Protein AF-A0A9N9IT14-F1 (afdb_monomer_lite)

Foldseek 3Di:
DPPPPPVVVVVVVVVVQVVCCVVPVDHSVVVVVVVCVVPDDQWDFDWDDDPPDIDTDIDGDDPVD

pLDDT: mean 87.89, std 6.11, range [58.81, 94.81]

Radius of gyration: 18.49 Å; chains: 1; bounding box: 41×22×48 Å

Sequence (65 aa):
MKDGKKRKARAIVYKAAVIVEKKTSLLFLSVLEGALANVRPAIEMKSRRMGASKQRVPKEINEAR

InterPro domains:
  IPR023798 Small ribosomal subunit protein uS7 domain [PF00177] (1-65)
  IPR036823 Small ribosomal subunit protein uS7 domain superfamily [G3DSA:1.10.455.10] (1-65)
  IPR036823 Small ribosomal subunit protein uS7 domain superfamily [SSF47973] (1-65)

Organism: NCBI:txid144679

Structure (mmCIF, N/CA/C/O backbone):
data_AF-A0A9N9IT14-F1
#
_entry.id   AF-A0A9N9IT14-F1
#
loop_
_atom_site.group_PDB
_atom_site.id
_atom_site.type_symbol
_atom_site.label_atom_id
_atom_site.label_alt_id
_atom_site.label_comp_id
_atom_site.label_asym_id
_atom_site.label_entity_id
_atom_site.label_seq_id
_atom_site.pdbx_PDB_ins_code
_atom_site.Cartn_x
_atom_site.Cartn_y
_atom_site.Cartn_z
_atom_site.occupancy
_atom_site.B_iso_or_equiv
_atom_site.auth_seq_id
_atom_site.auth_comp_id
_atom_site.auth_asym_id
_atom_site.auth_atom_id
_atom_site.pdbx_PDB_model_num
ATOM 1 N N . MET A 1 1 ? -9.166 2.588 -7.007 1.00 71.94 1 MET A N 1
ATOM 2 C CA . MET A 1 1 ? -10.612 2.844 -7.219 1.00 71.94 1 MET A CA 1
ATOM 3 C C . MET A 1 1 ? -10.983 2.251 -8.567 1.00 71.94 1 MET A C 1
ATOM 5 O O . MET A 1 1 ? -10.379 2.656 -9.545 1.00 71.94 1 MET A O 1
ATOM 9 N N . LYS A 1 2 ? -11.877 1.260 -8.626 1.00 85.94 2 LYS A N 1
ATOM 10 C CA . LYS A 1 2 ? -12.263 0.602 -9.887 1.00 85.94 2 LYS A CA 1
ATOM 11 C C . LYS A 1 2 ? -13.562 1.222 -10.420 1.00 85.94 2 LYS A C 1
ATOM 13 O O . LYS A 1 2 ? -14.440 1.548 -9.618 1.00 85.94 2 LYS A O 1
ATOM 18 N N . ASP A 1 3 ? -13.655 1.436 -11.729 1.00 87.62 3 ASP A N 1
ATOM 19 C CA . ASP A 1 3 ? -14.825 2.005 -12.427 1.00 87.62 3 ASP A CA 1
ATOM 20 C C . ASP A 1 3 ? -15.315 3.364 -11.876 1.00 87.62 3 ASP A C 1
ATOM 22 O O . ASP A 1 3 ? -16.514 3.614 -11.793 1.00 87.62 3 ASP A O 1
ATOM 26 N N . GLY A 1 4 ? -14.423 4.225 -11.372 1.00 90.50 4 GLY A N 1
ATOM 27 C CA . GLY A 1 4 ? -14.829 5.537 -10.842 1.00 90.50 4 GLY A CA 1
ATOM 28 C C . GLY A 1 4 ? -15.596 5.507 -9.503 1.00 90.50 4 GLY A C 1
ATOM 29 O O . GLY A 1 4 ? -16.020 6.548 -9.000 1.00 90.50 4 GLY A O 1
ATOM 30 N N . LYS A 1 5 ? -15.755 4.339 -8.862 1.00 92.50 5 LYS A N 1
ATOM 31 C CA . LYS A 1 5 ? -16.580 4.158 -7.648 1.00 92.50 5 LYS A CA 1
ATOM 32 C C . LYS A 1 5 ? -15.910 4.699 -6.371 1.00 92.50 5 LYS A C 1
ATOM 34 O O . LYS A 1 5 ? -15.539 3.941 -5.470 1.00 92.50 5 LYS A O 1
ATOM 39 N N . LYS A 1 6 ? -15.806 6.027 -6.244 1.00 90.31 6 LYS A N 1
ATOM 40 C CA . LYS A 1 6 ? -15.136 6.723 -5.122 1.00 90.31 6 LYS A CA 1
ATOM 41 C C . LYS A 1 6 ? -15.783 6.488 -3.763 1.00 90.31 6 LYS A C 1
ATOM 43 O O . LYS A 1 6 ? -15.078 6.360 -2.765 1.00 90.31 6 LYS A O 1
ATOM 48 N N . ARG A 1 7 ? -17.116 6.415 -3.704 1.00 93.56 7 ARG A N 1
ATOM 49 C CA . ARG A 1 7 ? -17.849 6.172 -2.449 1.00 93.56 7 ARG A CA 1
ATOM 50 C C . ARG A 1 7 ? -17.562 4.775 -1.891 1.00 93.56 7 ARG A C 1
ATOM 52 O O . ARG A 1 7 ? -17.221 4.655 -0.720 1.00 93.56 7 ARG A O 1
ATOM 59 N N . LYS A 1 8 ? -17.626 3.740 -2.741 1.00 93.31 8 LYS A N 1
ATOM 60 C CA . LYS A 1 8 ? -17.327 2.353 -2.340 1.00 93.31 8 LYS A CA 1
ATOM 61 C C . LYS A 1 8 ? -15.863 2.192 -1.923 1.00 93.31 8 LYS A C 1
ATOM 63 O O . LYS A 1 8 ? -15.603 1.603 -0.883 1.00 93.31 8 LYS A O 1
ATOM 68 N N . ALA A 1 9 ? -14.926 2.768 -2.681 1.00 93.88 9 ALA A N 1
ATOM 69 C CA . ALA A 1 9 ? -13.505 2.720 -2.335 1.00 93.88 9 ALA A CA 1
ATOM 70 C C . ALA A 1 9 ? -13.216 3.374 -0.972 1.00 93.88 9 ALA A C 1
ATOM 72 O O . ALA A 1 9 ? -12.568 2.756 -0.135 1.00 93.88 9 ALA A O 1
ATOM 73 N N . ARG A 1 10 ? -13.758 4.575 -0.713 1.00 92.75 10 ARG A N 1
ATOM 74 C CA . ARG A 1 10 ? -13.605 5.248 0.589 1.00 92.75 10 ARG A CA 1
ATOM 75 C C . ARG A 1 10 ? -14.157 4.412 1.741 1.00 92.75 10 ARG A C 1
ATOM 77 O O . ARG A 1 10 ? -13.472 4.240 2.740 1.00 92.75 10 ARG A O 1
ATOM 84 N N . ALA A 1 11 ? -15.353 3.846 1.581 1.00 94.06 11 ALA A N 1
ATOM 85 C CA . ALA A 1 11 ? -15.957 3.007 2.614 1.00 94.06 11 ALA A CA 1
ATOM 86 C C . ALA A 1 11 ? -15.086 1.790 2.971 1.00 94.06 11 ALA A C 1
ATOM 88 O O . ALA A 1 11 ? -14.983 1.438 4.141 1.00 94.06 11 ALA A O 1
ATOM 89 N N . ILE A 1 12 ? -14.445 1.160 1.983 1.00 94.56 12 ILE A N 1
ATOM 90 C CA . ILE A 1 12 ? -13.543 0.023 2.217 1.00 94.56 12 ILE A CA 1
ATOM 91 C C . ILE A 1 12 ? -12.287 0.467 2.978 1.00 94.56 12 ILE A C 1
ATOM 93 O O . ILE A 1 12 ? -11.916 -0.187 3.947 1.00 94.56 12 ILE A O 1
ATOM 97 N N . VAL A 1 13 ? -11.669 1.587 2.587 1.00 93.31 13 VAL A N 1
ATOM 98 C CA . VAL A 1 13 ? -10.449 2.097 3.242 1.00 93.31 13 VAL A CA 1
ATOM 99 C C . VAL A 1 13 ? -10.706 2.444 4.710 1.00 93.31 13 VAL A C 1
ATOM 101 O O . VAL A 1 13 ? -9.967 1.986 5.574 1.00 93.31 13 VAL A O 1
ATOM 104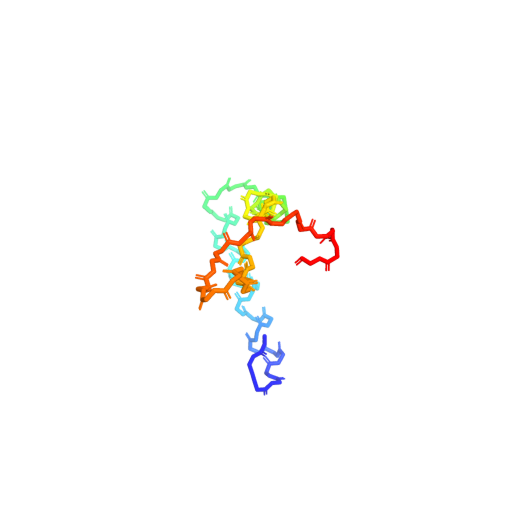 N N . TYR A 1 14 ? -11.785 3.169 5.022 1.00 93.50 14 TYR A N 1
ATOM 105 C CA . TYR A 1 14 ? -12.111 3.492 6.418 1.00 93.50 14 TYR A CA 1
ATOM 106 C C . TYR A 1 14 ? -12.471 2.253 7.245 1.00 93.50 14 TYR A C 1
ATOM 108 O O . TYR A 1 14 ? -12.102 2.165 8.412 1.00 93.50 14 TYR A O 1
ATOM 116 N N . LYS A 1 15 ? -13.138 1.255 6.648 1.00 94.81 15 LYS A N 1
ATOM 117 C CA . LYS A 1 15 ? -13.369 -0.030 7.325 1.00 94.81 15 LYS A CA 1
ATOM 118 C C . LYS A 1 15 ? -12.056 -0.745 7.645 1.00 94.81 15 LYS A C 1
ATOM 120 O O . LYS A 1 15 ? -11.918 -1.279 8.740 1.00 94.81 15 LYS A O 1
ATOM 125 N N . ALA A 1 16 ? -11.100 -0.742 6.716 1.00 93.12 16 ALA A N 1
ATOM 126 C CA . ALA A 1 16 ? -9.779 -1.315 6.949 1.00 93.12 16 ALA A CA 1
ATOM 127 C C . ALA A 1 16 ? -9.029 -0.574 8.068 1.00 93.12 16 ALA A C 1
ATOM 129 O O . ALA A 1 16 ? -8.437 -1.234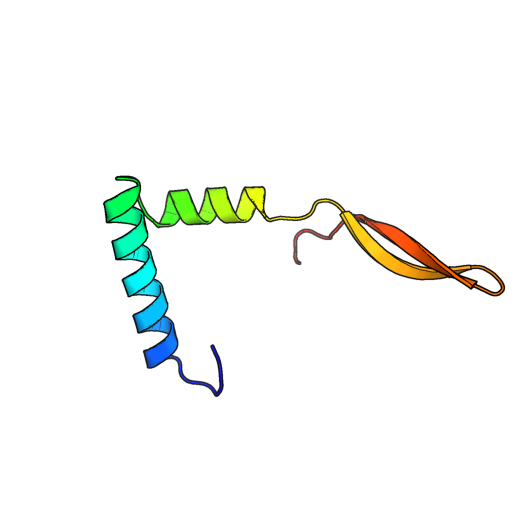 8.917 1.00 93.12 16 ALA A O 1
ATOM 130 N N . ALA A 1 17 ? -9.131 0.759 8.125 1.00 92.00 17 ALA A N 1
ATOM 131 C CA . ALA A 1 17 ? -8.529 1.560 9.189 1.00 92.00 17 ALA A CA 1
ATOM 132 C C . ALA A 1 17 ? -9.011 1.133 10.582 1.00 92.00 17 ALA A C 1
ATOM 134 O O . ALA A 1 17 ? -8.197 0.805 11.439 1.00 92.00 17 ALA A O 1
ATOM 135 N N . VAL A 1 18 ? -10.328 0.990 10.763 1.00 93.25 18 VAL A N 1
ATOM 136 C CA . VAL A 1 18 ? -10.914 0.526 12.033 1.00 93.25 18 VAL A CA 1
ATOM 137 C C . VAL A 1 18 ? -10.440 -0.882 12.408 1.00 93.25 18 VAL A C 1
ATOM 139 O O . VAL A 1 18 ? -10.226 -1.174 13.582 1.00 93.25 18 VAL A O 1
ATOM 142 N N . ILE A 1 19 ? -10.285 -1.784 11.433 1.00 93.56 19 ILE A N 1
ATOM 143 C CA . ILE A 1 19 ? -9.807 -3.151 11.694 1.00 93.56 19 ILE A CA 1
ATOM 144 C C . ILE A 1 19 ? -8.353 -3.135 12.176 1.00 93.56 19 ILE A C 1
ATOM 146 O O . ILE A 1 19 ? -8.015 -3.867 13.104 1.00 93.56 19 ILE A O 1
ATOM 150 N N . VAL A 1 20 ? -7.503 -2.322 11.549 1.00 91.75 20 VAL A N 1
ATOM 151 C CA . VAL A 1 20 ? -6.089 -2.190 11.919 1.00 91.75 20 VAL A CA 1
ATOM 152 C C . VAL A 1 20 ? -5.962 -1.566 13.306 1.00 91.75 20 VAL A C 1
ATOM 154 O O . VAL A 1 20 ? -5.297 -2.138 14.163 1.00 91.75 20 VAL A O 1
ATOM 157 N N . GLU A 1 21 ? -6.660 -0.469 13.584 1.00 91.69 21 GLU A N 1
ATOM 158 C CA . GLU A 1 21 ? -6.609 0.181 14.902 1.00 91.69 21 GLU A CA 1
ATOM 159 C C . GLU A 1 21 ? -7.068 -0.761 16.019 1.00 91.69 21 GLU A C 1
ATOM 161 O O . GLU A 1 21 ? -6.408 -0.862 17.047 1.00 91.69 21 GLU A O 1
ATOM 166 N N . LYS A 1 22 ? -8.124 -1.554 15.787 1.00 92.94 22 LYS A N 1
ATOM 167 C CA . LYS A 1 22 ? -8.585 -2.567 16.751 1.00 92.94 22 LYS A CA 1
ATOM 168 C C . LYS A 1 22 ? -7.580 -3.691 17.005 1.00 92.94 22 LYS A C 1
ATOM 170 O O . LYS A 1 22 ? -7.589 -4.264 18.087 1.00 92.94 22 LYS A O 1
ATOM 175 N N . LYS A 1 23 ? -6.778 -4.063 16.005 1.00 92.50 23 LYS A N 1
ATOM 176 C CA . LYS A 1 23 ? -5.817 -5.175 16.110 1.00 92.50 23 LYS A CA 1
ATOM 177 C C . LYS A 1 2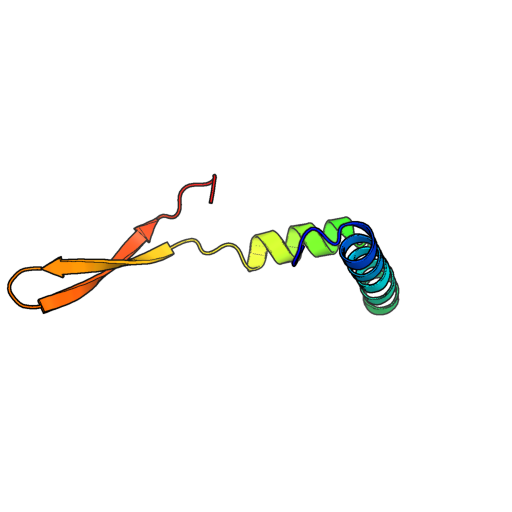3 ? -4.467 -4.751 16.668 1.00 92.50 23 LYS A C 1
ATOM 179 O O . LYS A 1 23 ? -3.822 -5.543 17.342 1.00 92.50 23 LYS A O 1
ATOM 184 N N . THR A 1 24 ? -4.029 -3.543 16.332 1.00 86.12 24 THR A N 1
ATOM 185 C CA . THR A 1 24 ? -2.676 -3.059 16.635 1.00 86.12 24 THR A CA 1
ATOM 186 C C . THR A 1 24 ? -2.653 -2.023 17.753 1.00 86.12 24 THR A C 1
ATOM 188 O O . THR A 1 24 ? -1.577 -1.743 18.261 1.00 86.12 24 THR A O 1
ATOM 191 N N . SER A 1 25 ? -3.800 -1.446 18.137 1.00 89.12 25 SER A N 1
ATOM 192 C CA . SER A 1 25 ? -3.912 -0.348 19.118 1.00 89.12 25 SER A CA 1
ATOM 193 C C . SER A 1 25 ? -3.064 0.889 18.782 1.00 89.12 25 SER A C 1
ATOM 195 O O . SER A 1 25 ? -2.842 1.752 19.626 1.00 89.12 25 SER A O 1
ATOM 197 N N . LEU A 1 26 ? -2.595 0.980 17.538 1.00 86.44 26 LEU A N 1
ATOM 198 C CA . LEU A 1 26 ? -1.808 2.074 16.985 1.00 86.44 26 LEU A CA 1
ATOM 199 C C . LEU A 1 26 ? -2.663 2.836 15.979 1.00 86.44 26 LEU A C 1
ATOM 201 O O . LEU A 1 26 ? -3.542 2.252 15.343 1.00 86.44 26 LEU A O 1
ATOM 205 N N . LEU A 1 27 ? -2.361 4.122 15.798 1.00 89.75 27 LEU A N 1
ATOM 206 C CA . LEU A 1 27 ? -3.005 4.957 14.786 1.00 89.75 27 LEU A CA 1
ATOM 207 C C . LEU A 1 27 ? -2.819 4.351 13.391 1.00 89.75 27 LEU A C 1
ATOM 209 O O . LEU A 1 27 ? -1.698 4.018 12.991 1.00 89.75 27 LEU A O 1
ATOM 213 N N . PHE A 1 28 ? -3.908 4.265 12.621 1.00 89.81 28 PHE A N 1
ATOM 214 C CA . PHE A 1 28 ? -3.881 3.686 11.275 1.00 89.81 28 PHE A CA 1
ATOM 215 C C . PHE A 1 28 ? -2.841 4.347 10.361 1.00 89.81 28 PHE A C 1
ATOM 217 O O . PHE A 1 28 ? -2.182 3.657 9.587 1.00 89.81 28 PHE A O 1
ATOM 224 N N . LEU A 1 29 ? -2.680 5.671 10.457 1.00 90.00 29 LEU A N 1
ATOM 225 C CA . LEU A 1 29 ? -1.734 6.427 9.630 1.00 90.00 29 LEU A CA 1
ATOM 226 C C . LEU A 1 29 ? -0.283 6.006 9.875 1.00 90.00 29 LEU A C 1
ATOM 228 O O . LEU A 1 29 ? 0.434 5.748 8.914 1.00 90.00 29 LEU A O 1
ATOM 232 N N . SER A 1 30 ? 0.127 5.844 11.133 1.00 89.81 30 SER A N 1
ATOM 233 C CA . SER A 1 30 ? 1.486 5.408 11.471 1.00 89.81 30 SER A CA 1
ATOM 234 C C . SER A 1 30 ? 1.760 3.984 10.978 1.00 89.81 30 SER A C 1
ATOM 236 O O . SER A 1 30 ? 2.831 3.699 10.445 1.00 89.81 30 SER A O 1
ATOM 238 N N . VAL A 1 31 ? 0.770 3.090 11.096 1.00 90.31 31 VAL A N 1
ATOM 239 C CA . VAL A 1 31 ? 0.870 1.722 10.562 1.00 90.31 31 VAL A CA 1
ATOM 240 C C . VAL A 1 31 ? 0.954 1.735 9.035 1.00 90.31 31 VAL A C 1
ATOM 242 O O . VAL A 1 31 ? 1.736 0.983 8.456 1.00 90.31 31 VAL A O 1
ATOM 245 N N . LEU A 1 32 ? 0.177 2.595 8.373 1.00 90.44 32 LEU A N 1
ATOM 246 C CA . LEU A 1 32 ? 0.194 2.740 6.921 1.00 90.44 32 LEU A CA 1
ATOM 247 C C . LEU A 1 32 ? 1.549 3.255 6.422 1.00 90.44 32 LEU A C 1
ATOM 249 O O . LEU A 1 32 ? 2.086 2.698 5.469 1.00 90.44 32 LEU A O 1
ATOM 253 N N . GLU A 1 33 ? 2.115 4.279 7.060 1.00 89.56 33 GLU A N 1
ATOM 254 C CA . GLU A 1 33 ? 3.433 4.822 6.713 1.00 89.56 33 GLU A CA 1
ATOM 255 C C . GLU A 1 33 ? 4.541 3.782 6.890 1.00 89.56 33 GLU A C 1
ATOM 257 O O . GLU A 1 33 ? 5.330 3.568 5.967 1.00 89.56 33 GLU A O 1
ATOM 262 N N . GLY A 1 34 ? 4.557 3.068 8.020 1.00 90.00 34 GLY A N 1
ATOM 263 C CA . GLY A 1 34 ? 5.514 1.983 8.252 1.00 90.00 34 GLY A CA 1
ATOM 264 C C . GLY A 1 34 ? 5.364 0.841 7.243 1.00 90.00 34 GLY A C 1
ATOM 265 O O . GLY A 1 34 ? 6.351 0.345 6.701 1.00 90.00 34 GLY A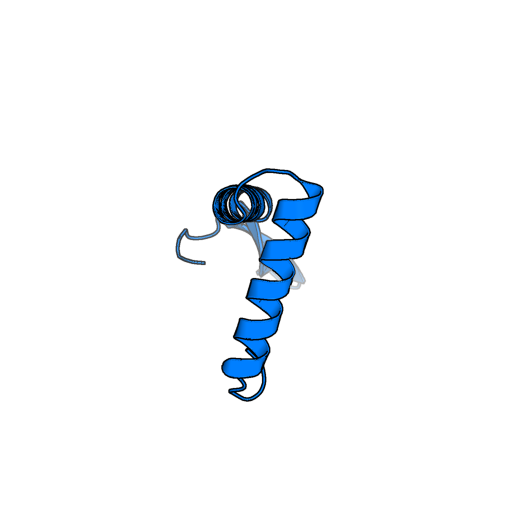 O 1
ATOM 266 N N . ALA A 1 35 ? 4.127 0.455 6.918 1.00 90.06 35 ALA A N 1
ATOM 267 C CA . ALA A 1 35 ? 3.864 -0.553 5.895 1.00 90.06 35 ALA A CA 1
ATOM 268 C C . ALA A 1 35 ? 4.342 -0.099 4.507 1.00 90.06 35 ALA A C 1
ATOM 270 O O . ALA A 1 35 ? 4.952 -0.885 3.783 1.00 90.06 35 ALA A O 1
ATOM 271 N N . LEU A 1 36 ? 4.114 1.165 4.138 1.00 88.50 36 LEU A N 1
ATOM 272 C CA . LEU A 1 36 ? 4.599 1.725 2.877 1.00 88.50 36 LEU A CA 1
ATOM 273 C C . LEU A 1 36 ? 6.128 1.760 2.824 1.00 88.50 36 LEU A C 1
ATOM 275 O O . LEU A 1 36 ? 6.690 1.404 1.792 1.00 88.50 36 LEU A O 1
ATOM 279 N N . ALA A 1 37 ? 6.802 2.129 3.914 1.00 86.81 37 ALA A N 1
ATOM 280 C CA . ALA A 1 37 ? 8.261 2.102 3.988 1.00 86.81 37 ALA A CA 1
ATOM 281 C C . ALA A 1 37 ? 8.823 0.687 3.768 1.00 86.81 37 ALA A C 1
ATOM 283 O O . ALA A 1 37 ? 9.769 0.520 3.006 1.00 86.81 37 ALA A O 1
ATOM 284 N N . ASN A 1 38 ? 8.194 -0.333 4.356 1.00 88.50 38 ASN A N 1
ATOM 285 C CA . ASN A 1 38 ? 8.643 -1.723 4.237 1.00 88.50 38 ASN A CA 1
ATOM 286 C C . ASN A 1 38 ? 8.377 -2.345 2.859 1.00 88.50 38 ASN A C 1
ATOM 288 O O . ASN A 1 38 ? 9.114 -3.227 2.426 1.00 88.50 38 ASN A O 1
ATOM 292 N N . VAL A 1 39 ? 7.306 -1.929 2.177 1.00 88.38 39 VAL A N 1
ATOM 293 C CA . VAL A 1 39 ? 6.926 -2.479 0.863 1.00 88.38 39 VAL A CA 1
ATOM 294 C C . VAL A 1 39 ? 7.622 -1.743 -0.288 1.00 88.38 39 VAL A C 1
ATOM 296 O O . VAL A 1 39 ? 7.660 -2.263 -1.404 1.00 88.38 39 VAL A O 1
ATOM 299 N N . ARG A 1 40 ? 8.195 -0.556 -0.042 1.00 85.19 40 ARG A N 1
ATOM 300 C CA . ARG A 1 40 ? 8.964 0.192 -1.043 1.00 85.19 40 ARG A CA 1
ATOM 301 C C . ARG A 1 40 ? 10.158 -0.642 -1.525 1.00 85.19 40 ARG A C 1
ATOM 303 O O . ARG A 1 40 ? 11.055 -0.941 -0.739 1.00 85.19 40 ARG A O 1
ATOM 310 N N . PRO A 1 41 ? 10.200 -1.013 -2.814 1.00 83.94 41 PRO A N 1
ATOM 311 C CA . PRO A 1 41 ? 11.346 -1.716 -3.354 1.00 83.94 41 PRO A CA 1
ATOM 312 C C . PRO A 1 41 ? 12.501 -0.732 -3.561 1.00 83.94 41 PRO A C 1
ATOM 314 O O . PRO A 1 41 ? 12.309 0.358 -4.087 1.00 83.94 41 PRO A O 1
ATOM 317 N N . ALA A 1 42 ? 13.717 -1.129 -3.193 1.00 83.12 42 ALA A N 1
ATOM 318 C CA . ALA A 1 42 ? 14.912 -0.341 -3.508 1.00 83.12 42 ALA A CA 1
ATOM 319 C C . ALA A 1 42 ? 15.363 -0.538 -4.971 1.00 83.12 42 ALA A C 1
ATOM 321 O O . ALA A 1 42 ? 15.919 0.363 -5.598 1.00 83.12 42 ALA A O 1
ATOM 322 N N . ILE A 1 43 ? 15.113 -1.728 -5.532 1.00 84.56 43 ILE A N 1
ATOM 323 C CA . ILE A 1 43 ? 15.604 -2.148 -6.850 1.00 84.56 43 ILE A CA 1
ATOM 324 C C . ILE A 1 43 ? 14.446 -2.745 -7.659 1.00 84.56 43 ILE A C 1
ATOM 326 O O . ILE A 1 43 ? 13.736 -3.635 -7.190 1.00 84.56 43 ILE A O 1
ATOM 330 N N . GLU A 1 44 ? 14.274 -2.291 -8.900 1.00 85.19 44 GLU A N 1
ATOM 331 C CA . GLU A 1 44 ? 13.343 -2.860 -9.878 1.00 85.19 44 GLU A CA 1
ATOM 332 C C . GLU A 1 44 ? 14.112 -3.678 -10.917 1.00 85.19 44 GLU A C 1
ATOM 334 O O . GLU A 1 44 ? 15.128 -3.249 -11.465 1.00 85.19 44 GLU A O 1
ATOM 339 N N . MET A 1 45 ? 13.584 -4.851 -11.256 1.00 86.88 45 MET A N 1
ATOM 340 C CA . MET A 1 45 ? 14.108 -5.661 -12.351 1.00 86.88 45 MET A CA 1
ATOM 341 C C . MET A 1 45 ? 13.482 -5.218 -13.670 1.00 86.88 45 MET A C 1
ATOM 343 O O . MET A 1 45 ? 12.315 -5.509 -13.937 1.00 86.88 45 MET A O 1
ATOM 347 N N . LYS A 1 46 ? 14.259 -4.556 -14.533 1.00 85.38 46 LYS A N 1
ATOM 348 C CA . LYS A 1 46 ? 13.811 -4.197 -15.885 1.00 85.38 46 LYS A CA 1
ATOM 349 C C . LYS A 1 46 ? 14.338 -5.185 -16.909 1.00 85.38 46 LYS A C 1
ATOM 351 O O . LYS A 1 46 ? 15.521 -5.505 -16.940 1.00 85.38 46 LYS A O 1
ATOM 356 N N . SER A 1 47 ? 13.463 -5.650 -17.796 1.00 88.38 47 SER A N 1
ATOM 357 C CA . SER A 1 47 ? 13.901 -6.456 -18.934 1.00 88.38 47 SER A CA 1
ATOM 358 C C . SER A 1 47 ? 14.700 -5.578 -19.896 1.00 88.38 47 SER A C 1
ATOM 360 O O . SER A 1 47 ? 14.190 -4.573 -20.388 1.00 88.38 47 SER A O 1
ATOM 362 N N . ARG A 1 48 ? 15.928 -5.983 -20.216 1.00 89.31 48 ARG A N 1
ATOM 363 C CA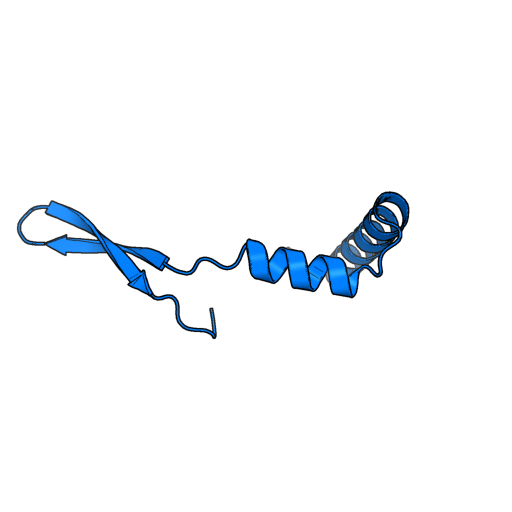 . ARG A 1 48 ? 16.724 -5.409 -21.305 1.00 89.31 48 ARG A CA 1
ATOM 364 C C . ARG A 1 48 ? 17.226 -6.502 -22.234 1.00 89.31 48 ARG A C 1
ATOM 366 O O . ARG A 1 48 ? 17.372 -7.658 -21.843 1.00 89.31 48 ARG A O 1
ATOM 373 N N . ARG A 1 49 ? 17.465 -6.135 -23.491 1.00 88.50 49 ARG A N 1
ATOM 374 C CA . ARG A 1 49 ? 18.097 -7.020 -24.467 1.00 88.50 49 ARG A CA 1
ATOM 375 C C . ARG A 1 49 ? 19.602 -6.795 -24.428 1.00 88.50 49 ARG A C 1
ATOM 377 O O . ARG A 1 49 ? 20.043 -5.659 -24.562 1.00 88.50 49 ARG A O 1
ATOM 384 N N . MET A 1 50 ? 20.357 -7.868 -24.235 1.00 84.50 50 MET A N 1
ATOM 385 C CA . MET A 1 50 ? 21.816 -7.857 -24.278 1.00 84.50 50 MET A CA 1
ATOM 386 C C . MET A 1 50 ? 22.249 -8.953 -25.246 1.00 84.50 50 MET A C 1
ATOM 388 O O . MET A 1 50 ? 22.042 -10.141 -24.996 1.00 84.50 50 MET A O 1
ATOM 392 N N . GLY A 1 51 ? 22.752 -8.536 -26.409 1.00 86.62 51 GLY A N 1
ATOM 393 C CA . GLY A 1 51 ? 23.027 -9.438 -27.525 1.00 86.62 51 GLY A CA 1
ATOM 394 C C . GLY A 1 51 ? 21.765 -10.165 -28.009 1.00 8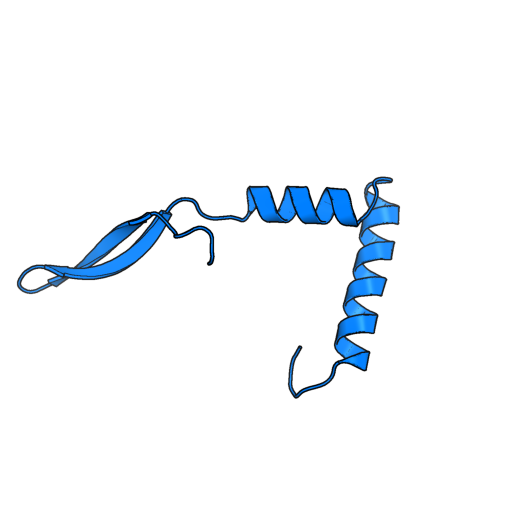6.62 51 GLY A C 1
ATOM 395 O O . GLY A 1 51 ? 20.722 -9.549 -28.246 1.00 86.62 51 GLY A O 1
ATOM 396 N N . ALA A 1 52 ? 21.853 -11.489 -28.150 1.00 88.88 52 ALA A N 1
ATOM 397 C CA . ALA A 1 52 ? 20.757 -12.319 -28.651 1.00 88.88 52 ALA A CA 1
ATOM 398 C C . ALA A 1 52 ? 19.600 -12.501 -27.643 1.00 88.88 52 ALA A C 1
ATOM 400 O O . ALA A 1 52 ? 18.459 -12.710 -28.066 1.00 88.88 52 ALA A O 1
ATOM 401 N N . SER A 1 53 ? 19.854 -12.344 -26.337 1.00 87.50 53 SER A N 1
ATOM 402 C CA . SER A 1 53 ? 18.943 -12.765 -25.262 1.00 87.50 53 SER A CA 1
ATOM 403 C C . SER A 1 53 ? 18.358 -11.595 -24.463 1.00 87.50 53 SER A C 1
ATOM 405 O O . SER A 1 53 ? 18.938 -10.512 -24.354 1.00 87.50 53 SER A O 1
ATOM 407 N N . LYS A 1 54 ? 17.174 -11.809 -23.876 1.00 89.00 54 LYS A N 1
ATOM 408 C CA . LYS A 1 54 ? 16.564 -10.878 -22.915 1.00 89.00 54 LYS A CA 1
ATOM 409 C C . LYS A 1 54 ? 17.009 -11.254 -21.501 1.00 89.00 54 LYS A C 1
ATOM 411 O O . LYS A 1 54 ? 16.843 -12.401 -21.101 1.00 89.00 54 LYS A O 1
ATOM 416 N N . GLN A 1 55 ? 17.540 -10.295 -20.749 1.00 88.81 55 GLN A N 1
ATOM 417 C CA . GLN A 1 55 ? 17.969 -10.472 -19.361 1.00 88.81 55 GLN A CA 1
ATOM 418 C C . GLN A 1 55 ? 17.322 -9.413 -18.461 1.00 88.81 55 GLN A C 1
ATOM 420 O O . GLN A 1 55 ? 16.954 -8.324 -18.912 1.00 88.81 55 GLN A O 1
ATOM 425 N N . ARG A 1 56 ? 17.154 -9.740 -17.178 1.00 87.56 56 ARG A N 1
ATOM 426 C CA . ARG A 1 56 ? 16.654 -8.794 -16.178 1.00 87.56 56 ARG A CA 1
ATOM 427 C C . ARG A 1 56 ? 17.830 -8.004 -15.619 1.00 87.56 56 ARG A C 1
ATOM 429 O O . ARG A 1 56 ? 18.725 -8.585 -15.021 1.00 87.56 56 ARG A O 1
ATOM 436 N N . VAL A 1 57 ? 17.812 -6.696 -15.828 1.00 87.75 57 VAL A N 1
ATOM 437 C CA . VAL A 1 57 ? 18.823 -5.773 -15.319 1.00 87.75 57 VAL A CA 1
ATOM 438 C C . VAL A 1 57 ? 18.248 -5.072 -14.087 1.00 87.75 57 VAL A C 1
ATOM 440 O O . VAL A 1 57 ? 17.175 -4.466 -14.202 1.00 87.75 57 VAL A O 1
ATOM 443 N N . PRO A 1 58 ? 18.916 -5.157 -12.924 1.00 89.62 58 PRO A N 1
ATOM 444 C CA . PRO A 1 58 ? 18.518 -4.407 -11.743 1.00 89.62 58 PRO A CA 1
ATOM 445 C C . PRO A 1 58 ? 18.745 -2.914 -11.989 1.00 89.62 58 PRO A C 1
ATOM 447 O O . PRO A 1 58 ? 19.786 -2.504 -12.503 1.00 89.62 58 PRO A O 1
ATOM 450 N N . LYS A 1 59 ? 17.754 -2.096 -11.649 1.00 87.62 59 LYS A N 1
ATOM 451 C CA . LYS A 1 59 ? 17.847 -0.639 -11.690 1.00 87.62 59 LYS A CA 1
ATOM 452 C C . LYS A 1 59 ? 17.270 -0.067 -10.401 1.00 87.62 59 LYS A C 1
ATOM 454 O O . LYS A 1 59 ? 16.220 -0.519 -9.953 1.00 87.62 59 LYS A O 1
ATOM 459 N N . GLU A 1 60 ? 17.926 0.946 -9.854 1.00 85.12 60 GLU A N 1
ATOM 460 C CA . GLU A 1 60 ? 17.392 1.729 -8.740 1.00 85.12 60 GLU A CA 1
ATOM 461 C C . GLU A 1 60 ? 16.065 2.398 -9.122 1.00 85.12 60 GLU A C 1
ATOM 463 O O . GLU A 1 60 ? 15.856 2.836 -10.266 1.00 85.12 60 GLU A O 1
ATOM 468 N N . ILE A 1 61 ? 15.146 2.425 -8.160 1.00 82.25 61 ILE A N 1
ATOM 469 C CA . ILE A 1 61 ? 13.814 3.006 -8.323 1.00 82.25 61 ILE A CA 1
ATOM 470 C C . ILE A 1 61 ? 13.881 4.493 -7.982 1.00 82.25 61 ILE A C 1
ATOM 472 O O . ILE A 1 61 ? 14.501 4.889 -7.004 1.00 82.25 61 ILE A O 1
ATOM 476 N N . ASN A 1 62 ? 13.257 5.320 -8.822 1.00 78.12 62 ASN A N 1
ATOM 477 C CA . ASN A 1 62 ? 13.210 6.764 -8.616 1.00 78.12 62 ASN A CA 1
ATOM 478 C C . ASN A 1 62 ? 12.124 7.101 -7.581 1.00 78.12 62 ASN A C 1
ATOM 480 O O . ASN A 1 62 ? 11.040 6.533 -7.669 1.00 78.12 62 ASN A O 1
ATOM 484 N N . GLU A 1 63 ? 12.371 8.045 -6.669 1.00 71.19 63 GLU A N 1
ATOM 485 C CA . GLU A 1 63 ? 11.510 8.323 -5.495 1.00 71.19 63 GLU A CA 1
ATOM 486 C C . GLU A 1 63 ? 10.043 8.661 -5.823 1.00 71.19 63 GLU A C 1
ATOM 488 O O . GLU A 1 63 ? 9.156 8.488 -4.991 1.00 71.19 63 GLU A O 1
ATOM 493 N N . ALA A 1 64 ? 9.767 9.126 -7.044 1.00 72.38 64 ALA A N 1
ATOM 494 C CA . ALA A 1 64 ? 8.420 9.455 -7.508 1.00 72.38 64 ALA A CA 1
ATOM 495 C C . ALA A 1 64 ? 7.549 8.227 -7.862 1.00 72.38 64 ALA A C 1
ATOM 497 O O . ALA A 1 64 ? 6.401 8.408 -8.277 1.00 72.38 64 ALA A O 1
ATOM 498 N N . ARG A 1 65 ? 8.090 7.004 -7.777 1.00 58.81 65 ARG A N 1
ATOM 499 C CA . ARG A 1 65 ? 7.445 5.760 -8.223 1.00 58.81 65 ARG A CA 1
ATOM 500 C C . ARG A 1 65 ? 7.229 4.779 -7.078 1.00 58.81 65 ARG A C 1
ATOM 502 O O . ARG A 1 65 ? 6.145 4.154 -7.089 1.00 58.81 65 ARG A O 1
#

Secondary structure (DSSP, 8-state):
--TT-HHHHHHHHHHHHHHHHHHH-S-HHHHHHHHHHHH--SEEEEEEEETTEEEEEEEEPPTT-